Protein AF-A0A136K6R5-F1 (afdb_monomer_lite)

Secondary structure (DSSP, 8-state):
----HHHHHHHHH-GGGTTPPP--HHHHHTTTTSGGG-STT-----HHHHHHHHHHHHHHHHHHHHHHHHHHHHHHHHHHHHHHTT--HHHHHHHHHHHHHHHHHHHHHHHHHHHHHHHHH---SS-TT---------HHHHHHHHHHHHHHHHHHHHHHHHHHHHHHHHTT-

Foldseek 3Di:
DDDPVVLVVVLCPDPVCVPPDDCAAVNLVVVAPDPVSPAQRHQGDDLVVLVVVLCVVLVVLLVLLVVLVVVLVVLVVVLVVCVVVVHDPVVSVVSVVVSVVSNVSSVVSVVVSVVSVVVSPPDDPDRPSHDDPDDPDDPVNVVVVVVVVVVVVVVVVVVVVVVVVVVVVVVVD

Structure (mmCIF, N/CA/C/O backbone):
data_AF-A0A136K6R5-F1
#
_entry.id   AF-A0A136K6R5-F1
#
loop_
_atom_site.group_PDB
_atom_site.id
_atom_site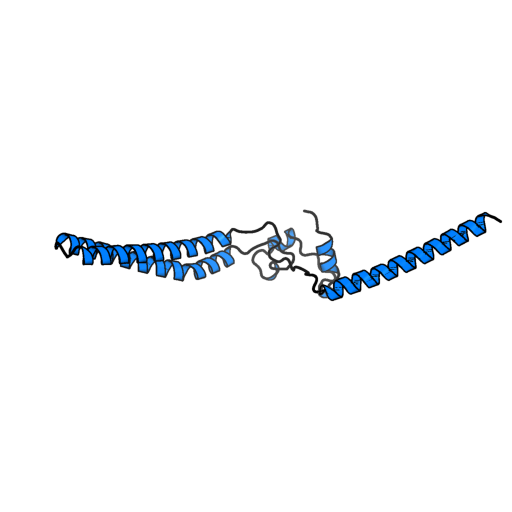.type_symbol
_atom_site.label_atom_id
_atom_site.label_alt_id
_atom_site.label_comp_id
_atom_site.label_asym_id
_atom_site.label_entity_id
_atom_site.label_seq_id
_atom_site.pdbx_PDB_ins_code
_atom_site.Cartn_x
_atom_site.Cartn_y
_atom_site.Cartn_z
_atom_site.occupancy
_atom_site.B_iso_or_equiv
_atom_site.auth_seq_id
_atom_site.auth_comp_id
_atom_site.auth_asym_id
_atom_site.auth_atom_id
_atom_site.pdbx_PDB_model_num
ATOM 1 N N . MET A 1 1 ? -2.882 3.770 -31.086 1.00 45.72 1 MET A N 1
ATOM 2 C CA . MET A 1 1 ? -2.013 3.527 -29.910 1.00 45.72 1 MET A CA 1
ATOM 3 C C . MET A 1 1 ? -0.579 3.352 -30.413 1.00 45.72 1 MET A C 1
ATOM 5 O O . MET A 1 1 ? -0.336 2.416 -31.167 1.00 45.72 1 MET A O 1
ATOM 9 N N . ARG A 1 2 ? 0.329 4.307 -30.152 1.00 44.62 2 ARG A N 1
ATOM 10 C CA . ARG A 1 2 ? 1.705 4.282 -30.698 1.00 44.62 2 ARG A CA 1
ATOM 11 C C . ARG 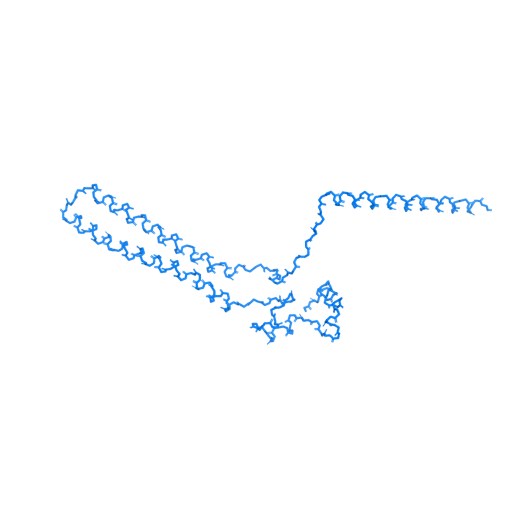A 1 2 ? 2.509 3.155 -30.041 1.00 44.62 2 ARG A C 1
ATOM 13 O O . ARG A 1 2 ? 2.513 3.039 -28.822 1.00 44.62 2 ARG A O 1
ATOM 20 N N . ARG A 1 3 ? 3.188 2.334 -30.850 1.00 54.72 3 ARG A N 1
ATOM 21 C CA . ARG A 1 3 ? 4.241 1.427 -30.370 1.00 54.72 3 ARG A CA 1
ATOM 22 C C . ARG A 1 3 ? 5.383 2.288 -29.832 1.00 54.72 3 ARG A C 1
ATOM 24 O O . ARG A 1 3 ? 5.801 3.206 -30.530 1.00 54.72 3 ARG A O 1
ATOM 31 N N . ILE A 1 4 ? 5.859 2.012 -28.620 1.00 64.25 4 ILE A N 1
ATOM 32 C CA . ILE A 1 4 ? 7.080 2.639 -28.101 1.00 64.25 4 ILE A CA 1
ATOM 33 C C . ILE A 1 4 ? 8.251 1.932 -28.800 1.00 64.25 4 ILE A C 1
ATOM 35 O O . ILE A 1 4 ? 8.412 0.731 -28.578 1.00 64.25 4 ILE A O 1
ATOM 39 N N . PRO A 1 5 ? 9.033 2.611 -29.660 1.00 69.12 5 PRO A N 1
ATOM 40 C CA . PRO A 1 5 ? 10.037 1.958 -30.506 1.00 69.12 5 PRO A C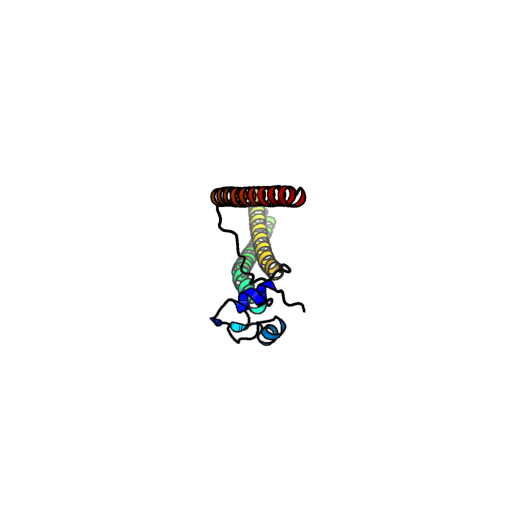A 1
ATOM 41 C C . PRO A 1 5 ? 11.080 1.169 -29.707 1.00 69.12 5 PRO A C 1
ATOM 43 O O . PRO A 1 5 ? 11.436 0.066 -30.103 1.00 69.12 5 PRO A O 1
ATOM 46 N N . ALA A 1 6 ? 11.483 1.689 -28.543 1.00 72.56 6 ALA A N 1
ATOM 47 C CA . ALA A 1 6 ? 12.456 1.048 -27.660 1.00 72.56 6 ALA A CA 1
ATOM 48 C C . ALA A 1 6 ? 11.993 -0.331 -27.152 1.00 72.56 6 ALA A C 1
ATOM 50 O O . ALA A 1 6 ? 12.734 -1.297 -27.240 1.00 72.56 6 ALA A O 1
ATOM 51 N N . LEU A 1 7 ? 10.734 -0.466 -26.712 1.00 77.94 7 LEU A N 1
ATOM 52 C CA . LEU A 1 7 ? 10.219 -1.749 -26.207 1.00 77.94 7 LEU A CA 1
ATOM 53 C C . LEU A 1 7 ? 10.117 -2.816 -27.301 1.00 77.94 7 LEU A C 1
ATOM 55 O O . LEU A 1 7 ? 10.258 -4.004 -27.025 1.00 77.94 7 LEU A O 1
ATOM 59 N N . VAL A 1 8 ? 9.822 -2.393 -28.532 1.00 81.75 8 VAL A N 1
ATOM 60 C CA . VAL A 1 8 ? 9.758 -3.303 -29.680 1.00 81.75 8 VAL A CA 1
ATOM 61 C C . VAL A 1 8 ? 11.162 -3.749 -30.081 1.00 81.75 8 VAL A C 1
ATOM 63 O O . VAL A 1 8 ? 11.333 -4.924 -30.387 1.00 81.75 8 VAL A O 1
ATOM 66 N N . ALA A 1 9 ? 12.146 -2.847 -30.031 1.00 81.81 9 ALA A N 1
ATOM 67 C CA . ALA A 1 9 ? 13.545 -3.184 -30.272 1.00 81.81 9 ALA A CA 1
ATOM 68 C C . ALA A 1 9 ? 14.052 -4.212 -29.245 1.00 81.81 9 ALA A C 1
ATOM 70 O O . ALA A 1 9 ? 14.517 -5.271 -29.652 1.00 81.81 9 ALA A O 1
ATOM 71 N N . ASP A 1 10 ? 13.835 -3.969 -27.946 1.00 81.94 10 ASP A N 1
ATOM 72 C CA . ASP A 1 10 ? 14.208 -4.903 -26.870 1.00 81.94 10 ASP A CA 1
ATOM 73 C C . ASP A 1 10 ? 13.563 -6.292 -27.047 1.00 81.94 10 ASP A C 1
ATOM 75 O O . ASP A 1 10 ? 14.180 -7.324 -26.791 1.00 81.94 10 ASP A O 1
ATOM 79 N N . TRP A 1 11 ? 12.300 -6.339 -27.487 1.00 83.69 11 TRP A N 1
ATOM 80 C CA . TRP A 1 11 ? 11.603 -7.601 -27.762 1.00 83.69 11 TRP A CA 1
ATOM 81 C C . TRP A 1 11 ? 12.218 -8.366 -28.937 1.00 83.69 11 TRP A C 1
ATOM 83 O O . TRP A 1 11 ? 12.281 -9.590 -28.906 1.00 83.69 11 TRP A O 1
ATOM 93 N N . GLN A 1 12 ? 12.640 -7.652 -29.982 1.00 84.38 12 GLN A N 1
ATOM 94 C CA . GLN A 1 12 ? 13.205 -8.242 -31.197 1.00 84.38 12 GLN A CA 1
ATOM 95 C C . GLN A 1 12 ? 14.648 -8.717 -31.019 1.00 84.38 12 GLN A C 1
ATOM 97 O O . GLN A 1 12 ? 15.067 -9.611 -31.747 1.00 84.38 12 GLN A O 1
ATOM 102 N N . THR A 1 13 ? 15.397 -8.142 -30.076 1.00 84.12 13 THR A N 1
ATOM 103 C CA . THR A 1 13 ? 16.770 -8.569 -29.765 1.00 84.12 13 THR A CA 1
ATOM 104 C C . THR A 1 13 ? 16.847 -9.905 -29.028 1.00 84.12 13 THR A C 1
ATOM 106 O O . THR A 1 13 ? 17.905 -10.522 -29.004 1.00 84.12 13 THR A O 1
ATOM 109 N N . ASP A 1 14 ? 15.749 -10.358 -28.426 1.00 82.50 14 ASP A N 1
ATOM 110 C CA . ASP A 1 14 ? 15.686 -11.642 -27.733 1.00 82.50 14 ASP A CA 1
ATOM 111 C C . ASP A 1 14 ? 15.365 -12.774 -28.727 1.00 82.50 14 ASP A C 1
ATOM 113 O O . ASP A 1 14 ? 14.269 -12.835 -29.296 1.00 82.50 14 ASP A O 1
ATOM 117 N N . GLU A 1 15 ? 16.318 -13.690 -28.928 1.00 80.44 15 GLU A N 1
ATOM 118 C CA . GLU A 1 15 ? 16.177 -14.830 -29.843 1.00 80.44 15 GLU A CA 1
ATOM 119 C C . GLU A 1 15 ? 14.995 -15.742 -29.481 1.00 80.44 15 GLU A C 1
ATOM 121 O O . GLU A 1 15 ? 14.366 -16.321 -30.371 1.00 80.44 15 GLU A O 1
ATOM 126 N N . ALA A 1 16 ? 14.602 -15.812 -28.203 1.00 82.56 16 ALA A N 1
ATOM 127 C CA . ALA A 1 16 ? 13.436 -16.585 -27.775 1.00 82.56 16 ALA A CA 1
ATOM 128 C C . ALA A 1 16 ? 12.109 -16.019 -28.324 1.00 82.56 16 ALA A C 1
ATOM 130 O O . ALA A 1 16 ? 11.078 -16.713 -28.334 1.00 82.56 16 ALA A O 1
ATOM 131 N N . ASN A 1 17 ? 12.123 -14.770 -28.798 1.00 84.38 17 ASN A N 1
ATOM 132 C CA . ASN A 1 17 ? 10.979 -14.060 -29.360 1.00 84.38 17 ASN A CA 1
ATOM 133 C C . ASN A 1 17 ? 11.001 -13.989 -30.893 1.00 84.38 17 ASN A C 1
ATOM 135 O O . ASN A 1 17 ? 10.083 -13.412 -31.489 1.00 84.38 17 ASN A O 1
ATOM 139 N N . ALA A 1 18 ? 11.991 -14.611 -31.543 1.00 81.25 18 ALA A N 1
ATOM 140 C CA . ALA A 1 18 ? 12.086 -14.667 -32.995 1.00 81.25 18 ALA A CA 1
ATOM 141 C C . ALA A 1 18 ? 10.789 -15.219 -33.619 1.00 81.25 18 ALA A C 1
ATOM 143 O O . ALA A 1 18 ? 10.254 -16.252 -33.215 1.00 81.25 18 ALA A O 1
ATOM 144 N N . GLY A 1 19 ? 10.235 -14.482 -34.587 1.00 80.31 19 GLY A N 1
ATOM 145 C CA . GLY A 1 19 ? 8.987 -14.836 -35.275 1.00 80.31 19 GLY A CA 1
ATOM 146 C C . GLY A 1 19 ? 7.697 -14.628 -34.467 1.00 80.31 19 GLY A C 1
ATOM 147 O O . GLY A 1 19 ? 6.609 -14.740 -35.034 1.00 80.31 19 GLY A O 1
ATOM 148 N N . LYS A 1 20 ? 7.770 -14.275 -33.175 1.00 87.00 20 LYS A N 1
ATOM 149 C CA . LYS A 1 20 ? 6.580 -14.025 -32.349 1.00 87.00 20 LYS A CA 1
ATOM 150 C C . LYS A 1 20 ? 6.107 -12.573 -32.478 1.00 87.00 20 LYS A C 1
ATOM 152 O O . LYS A 1 20 ? 6.913 -11.638 -32.437 1.00 87.00 20 LYS A O 1
ATOM 157 N N . PRO A 1 21 ? 4.788 -12.335 -32.587 1.00 86.50 21 PRO A N 1
ATOM 158 C CA . PRO A 1 21 ? 4.257 -10.983 -32.645 1.00 86.50 21 PRO A CA 1
ATOM 159 C C . PRO A 1 21 ? 4.455 -10.265 -31.306 1.00 86.50 21 PRO A C 1
ATOM 161 O O . PRO A 1 21 ? 4.162 -10.820 -30.252 1.00 86.50 21 PRO A O 1
ATOM 164 N N . PHE A 1 22 ? 4.866 -8.993 -31.360 1.00 86.12 22 PHE A N 1
ATOM 165 C CA . PHE A 1 22 ? 5.044 -8.169 -30.161 1.00 86.12 22 PHE A CA 1
ATOM 166 C C . PHE A 1 22 ? 3.780 -8.175 -29.269 1.00 86.12 22 PHE A C 1
ATOM 168 O O . PHE A 1 22 ? 2.676 -7.932 -29.793 1.00 86.12 22 PHE A O 1
ATOM 175 N N . PRO A 1 23 ? 3.910 -8.403 -27.949 1.00 86.38 23 PRO A N 1
ATOM 176 C CA . PRO A 1 23 ? 2.795 -8.457 -27.006 1.00 86.38 23 PRO A CA 1
ATOM 177 C C . PRO A 1 23 ? 2.266 -7.048 -26.702 1.00 86.38 23 PRO A C 1
ATOM 179 O O . PRO A 1 23 ? 2.511 -6.459 -25.654 1.00 86.38 23 PRO A O 1
ATOM 182 N N . SER A 1 24 ? 1.541 -6.470 -27.660 1.00 84.75 24 SER A N 1
ATOM 183 C CA . SER A 1 24 ? 0.923 -5.154 -27.507 1.00 84.75 24 SER A CA 1
ATOM 184 C C . SER A 1 24 ? -0.231 -5.183 -26.504 1.00 84.75 24 SER A C 1
ATOM 186 O O . SER A 1 24 ? -0.884 -6.211 -26.322 1.00 84.75 24 SER A O 1
ATOM 188 N N . TYR A 1 25 ? -0.553 -4.015 -25.938 1.00 79.00 25 TYR A N 1
ATOM 189 C CA . TYR A 1 25 ? -1.686 -3.846 -25.024 1.00 79.00 25 TYR A CA 1
ATOM 190 C C . TYR A 1 25 ? -2.976 -4.508 -25.534 1.00 79.00 25 TYR A C 1
ATOM 192 O O . TYR A 1 25 ? -3.583 -5.293 -24.817 1.00 79.00 25 TYR A O 1
ATOM 200 N N . ALA A 1 26 ? -3.361 -4.268 -26.794 1.00 83.94 26 ALA A N 1
ATOM 201 C CA . ALA A 1 26 ? -4.588 -4.828 -27.366 1.00 83.94 26 ALA A CA 1
ATOM 202 C C . ALA A 1 26 ? -4.598 -6.369 -27.406 1.00 83.94 26 ALA A C 1
ATOM 204 O O . ALA A 1 26 ? -5.647 -6.976 -27.213 1.00 83.94 26 ALA A O 1
ATOM 205 N N . ARG A 1 27 ? -3.440 -7.009 -27.627 1.00 85.62 27 ARG A N 1
ATOM 206 C CA . ARG A 1 27 ? -3.320 -8.478 -27.616 1.00 85.62 27 ARG A CA 1
ATOM 207 C C . ARG A 1 27 ? -3.367 -9.032 -26.197 1.00 85.62 27 ARG A C 1
ATOM 209 O O . ARG A 1 27 ? -4.030 -10.036 -25.957 1.00 85.62 27 ARG A O 1
ATOM 216 N N . LEU A 1 28 ? -2.689 -8.363 -25.265 1.00 85.50 28 LEU A N 1
ATOM 217 C CA . LEU A 1 28 ? -2.656 -8.764 -23.859 1.00 85.50 28 LEU A CA 1
ATOM 218 C C . LEU A 1 28 ? -4.007 -8.549 -23.162 1.00 85.50 28 LEU A C 1
ATOM 220 O O . LEU A 1 28 ? -4.371 -9.331 -22.291 1.00 85.50 28 LEU A O 1
ATOM 224 N N . LEU A 1 29 ? -4.793 -7.553 -23.587 1.00 82.81 29 LEU A N 1
ATOM 225 C CA . LEU A 1 29 ? -6.094 -7.222 -22.996 1.00 82.81 29 LEU A CA 1
ATOM 226 C C . LEU A 1 29 ? -7.090 -8.392 -23.036 1.00 82.81 29 LEU A C 1
ATOM 228 O O . LEU A 1 29 ? -7.838 -8.606 -22.078 1.00 82.81 29 LEU A O 1
ATOM 232 N N . ALA A 1 30 ? -7.085 -9.166 -24.125 1.00 84.56 30 ALA A N 1
ATOM 233 C CA . ALA A 1 30 ? -7.934 -10.349 -24.271 1.00 84.56 30 ALA A CA 1
ATOM 234 C C . ALA A 1 30 ? -7.589 -11.448 -23.254 1.00 84.56 30 ALA A C 1
ATOM 236 O O . ALA A 1 30 ? -8.454 -12.231 -22.876 1.00 84.56 30 ALA A O 1
ATOM 237 N N . ARG A 1 31 ? -6.337 -11.474 -22.786 1.00 83.00 31 ARG A N 1
ATOM 238 C CA . ARG A 1 31 ? -5.811 -12.434 -21.810 1.00 83.00 31 ARG A CA 1
ATOM 239 C C . ARG A 1 31 ? -5.607 -11.815 -20.424 1.00 83.00 31 ARG A C 1
ATOM 241 O O . ARG A 1 31 ? -4.869 -12.380 -19.623 1.00 83.00 31 ARG A O 1
ATOM 248 N N . ARG A 1 32 ? -6.211 -10.657 -20.124 1.00 80.12 32 ARG A N 1
ATOM 249 C CA . ARG A 1 32 ? -6.041 -9.970 -18.828 1.00 80.12 32 ARG A CA 1
ATOM 250 C C . ARG A 1 32 ? -6.276 -10.923 -17.648 1.00 80.12 32 ARG A C 1
ATOM 252 O O . ARG A 1 32 ? -7.111 -11.819 -17.743 1.00 80.12 32 ARG A O 1
ATOM 259 N N . SER A 1 33 ? -5.556 -10.704 -16.550 1.00 71.31 33 SER A N 1
ATOM 260 C CA . SER A 1 33 ? -5.619 -11.547 -15.342 1.00 71.31 33 SER A CA 1
ATOM 261 C C . SER A 1 33 ? -5.158 -13.001 -15.537 1.00 71.31 33 SER A C 1
ATOM 263 O O . SER A 1 33 ? -5.377 -13.836 -14.667 1.00 71.31 33 SER A O 1
ATOM 265 N N . THR A 1 34 ? -4.483 -13.322 -16.646 1.00 79.12 34 THR A N 1
ATOM 266 C CA . THR A 1 34 ? -3.752 -14.590 -16.808 1.00 79.12 34 THR A CA 1
ATOM 267 C C . THR A 1 34 ? -2.257 -14.370 -16.589 1.00 79.12 34 THR A C 1
ATOM 269 O O . THR A 1 34 ? -1.748 -13.264 -16.791 1.00 79.12 34 THR A O 1
ATOM 272 N N . ALA A 1 35 ? -1.532 -15.429 -16.219 1.00 74.19 35 ALA A N 1
ATOM 273 C CA . ALA A 1 35 ? -0.078 -15.373 -16.059 1.00 74.19 35 ALA A CA 1
ATOM 274 C C . ALA A 1 35 ? 0.630 -14.909 -17.349 1.00 74.19 35 ALA A C 1
ATOM 276 O O . ALA A 1 35 ? 1.567 -14.122 -17.288 1.00 74.19 35 ALA A O 1
ATOM 277 N N . GLU A 1 36 ? 0.122 -15.308 -18.519 1.00 73.88 36 GLU A N 1
ATOM 278 C CA . GLU A 1 36 ? 0.667 -14.922 -19.829 1.00 73.88 36 GLU A CA 1
ATOM 279 C C . GLU A 1 36 ? 0.548 -13.419 -20.114 1.00 73.88 36 GLU A C 1
ATOM 281 O O . GLU A 1 36 ? 1.389 -12.838 -20.801 1.00 73.88 36 GLU A O 1
ATOM 286 N N . ALA A 1 37 ? -0.504 -12.777 -19.597 1.00 75.50 37 ALA A N 1
ATOM 287 C CA . ALA A 1 37 ? -0.712 -11.345 -19.761 1.00 75.50 37 ALA A CA 1
ATOM 288 C C . ALA A 1 37 ? -0.000 -10.494 -18.709 1.00 75.50 37 ALA A C 1
ATOM 290 O O . ALA A 1 37 ? 0.087 -9.283 -18.894 1.00 75.50 37 ALA A O 1
ATOM 291 N N . ASN A 1 38 ? 0.540 -11.091 -17.646 1.00 75.62 38 ASN A N 1
ATOM 292 C CA . ASN A 1 38 ? 1.349 -10.410 -16.636 1.00 75.62 38 ASN A CA 1
ATOM 293 C C . ASN A 1 38 ? 2.828 -10.437 -17.045 1.00 75.62 38 ASN A C 1
ATOM 295 O O . ASN A 1 38 ? 3.661 -11.088 -16.423 1.00 75.62 38 ASN A O 1
ATOM 299 N N . SER A 1 39 ? 3.141 -9.743 -18.141 1.00 80.00 39 SER A N 1
ATOM 300 C CA . SER A 1 39 ? 4.505 -9.606 -18.664 1.00 80.00 39 SER A CA 1
ATOM 301 C C . SER A 1 39 ? 5.040 -8.183 -18.491 1.00 80.00 39 SER A C 1
ATOM 303 O O . SER A 1 39 ? 4.273 -7.242 -18.288 1.00 80.00 39 SER A O 1
ATOM 305 N N . ARG A 1 40 ? 6.356 -8.005 -18.687 1.00 80.62 40 ARG A N 1
ATOM 306 C CA . ARG A 1 40 ? 7.045 -6.696 -18.735 1.00 80.62 40 ARG A CA 1
ATOM 307 C C . ARG A 1 40 ? 6.348 -5.662 -19.633 1.00 80.62 40 ARG A C 1
ATOM 309 O O . ARG A 1 40 ? 6.459 -4.460 -19.402 1.00 80.62 40 ARG A O 1
ATOM 316 N N . TYR A 1 41 ? 5.649 -6.112 -20.673 1.00 81.19 41 TYR A N 1
ATOM 317 C CA . TYR A 1 41 ? 4.997 -5.253 -21.669 1.00 81.19 41 TYR A CA 1
ATOM 318 C C . TYR A 1 41 ? 3.524 -4.969 -21.355 1.00 81.19 41 TYR A C 1
ATOM 320 O O . TYR A 1 41 ? 2.868 -4.202 -22.065 1.00 81.19 41 TYR A O 1
ATOM 328 N N . SER A 1 42 ? 2.997 -5.586 -20.300 1.00 83.31 42 SER A N 1
ATOM 329 C CA . SER A 1 42 ? 1.619 -5.422 -19.879 1.00 83.31 42 SER A CA 1
ATOM 330 C C . SER A 1 42 ? 1.410 -4.134 -19.110 1.00 83.31 42 SER A C 1
ATOM 332 O O . SER A 1 42 ? 2.247 -3.720 -18.325 1.00 83.31 42 SER A O 1
ATOM 334 N N . TRP A 1 43 ? 0.250 -3.525 -19.315 1.00 78.94 43 TRP A N 1
ATOM 335 C CA . TRP A 1 43 ? -0.220 -2.371 -18.548 1.00 78.94 43 TRP A CA 1
ATOM 336 C C . TRP A 1 43 ? -1.415 -2.730 -17.659 1.00 78.94 43 TRP A C 1
ATOM 338 O O . TRP A 1 43 ? -2.032 -1.852 -17.061 1.00 78.94 43 TRP A O 1
ATOM 348 N N . THR A 1 44 ? -1.791 -4.010 -17.599 1.00 79.06 44 THR A N 1
ATOM 349 C CA . THR A 1 44 ? -2.929 -4.454 -16.795 1.00 79.06 44 THR A CA 1
ATOM 350 C C . THR A 1 44 ? -2.485 -4.806 -15.383 1.00 79.06 44 THR A C 1
ATOM 352 O O . THR A 1 44 ? -1.468 -5.473 -15.189 1.00 79.06 44 THR A O 1
ATOM 355 N N . VAL A 1 45 ? -3.291 -4.398 -14.405 1.00 80.44 45 VAL A N 1
ATOM 356 C CA . VAL A 1 45 ? -3.144 -4.776 -12.997 1.00 80.44 45 VAL A CA 1
ATOM 357 C C . VAL A 1 45 ? -4.334 -5.635 -12.599 1.00 80.44 45 VAL A C 1
ATOM 359 O O . VAL A 1 45 ? -5.479 -5.306 -12.916 1.00 80.44 45 VAL A O 1
ATOM 362 N N . ASP A 1 46 ? -4.067 -6.726 -11.885 1.00 83.19 46 ASP A N 1
ATOM 363 C CA . ASP A 1 46 ? -5.110 -7.567 -11.311 1.00 83.19 46 ASP A CA 1
ATOM 364 C C . ASP A 1 46 ? -5.639 -6.958 -10.001 1.00 83.19 46 ASP A C 1
ATOM 366 O O . ASP A 1 46 ? -5.146 -7.227 -8.903 1.00 83.19 46 ASP A O 1
ATOM 370 N N . PHE A 1 47 ? -6.660 -6.105 -10.116 1.00 82.88 47 PHE A N 1
ATOM 371 C CA . PHE A 1 47 ? -7.322 -5.500 -8.956 1.00 82.88 47 PHE A CA 1
ATOM 372 C C . PHE A 1 47 ? -8.095 -6.513 -8.106 1.00 82.88 47 PHE A C 1
ATOM 374 O O . PHE A 1 47 ? -8.334 -6.256 -6.928 1.00 82.88 47 PHE A O 1
ATOM 381 N N . SER A 1 48 ? -8.514 -7.650 -8.666 1.00 85.75 48 SER A N 1
ATOM 382 C CA . SER A 1 48 ? -9.138 -8.725 -7.886 1.00 85.75 48 SER A CA 1
ATOM 383 C C . SER A 1 48 ? -8.135 -9.325 -6.911 1.00 85.75 48 SER A C 1
ATOM 385 O O . SER A 1 48 ? -8.403 -9.333 -5.711 1.00 85.75 48 SER A O 1
ATOM 387 N N . ALA A 1 49 ? -6.971 -9.739 -7.410 1.00 86.06 49 ALA A N 1
ATOM 388 C CA . ALA A 1 49 ? -5.900 -10.290 -6.591 1.00 86.06 49 ALA A CA 1
ATOM 389 C C . ALA A 1 49 ? -5.378 -9.254 -5.585 1.00 86.06 49 ALA A C 1
ATOM 391 O O . ALA A 1 49 ? -5.229 -9.556 -4.402 1.00 86.06 49 ALA A O 1
ATOM 392 N N . ARG A 1 50 ? -5.186 -8.000 -6.019 1.00 88.12 50 ARG A N 1
ATOM 393 C CA . ARG A 1 50 ? -4.718 -6.922 -5.135 1.00 88.12 50 ARG A CA 1
ATOM 394 C C . ARG A 1 50 ? -5.717 -6.608 -4.015 1.00 88.12 50 ARG A C 1
ATOM 396 O O . ARG A 1 50 ? -5.298 -6.415 -2.881 1.00 88.12 50 ARG A O 1
ATOM 403 N N . ARG A 1 51 ? -7.028 -6.626 -4.300 1.00 91.25 51 ARG A N 1
ATOM 404 C CA . ARG A 1 51 ? -8.081 -6.488 -3.274 1.00 91.25 51 ARG A CA 1
ATOM 405 C C . ARG A 1 51 ? -8.138 -7.667 -2.319 1.00 91.25 51 ARG A C 1
ATOM 407 O O . ARG A 1 51 ? -8.369 -7.451 -1.137 1.00 91.25 51 ARG A O 1
ATOM 414 N N . ALA A 1 52 ? -7.988 -8.892 -2.821 1.00 92.75 52 ALA A N 1
ATOM 415 C CA . ALA A 1 52 ? -7.980 -10.082 -1.976 1.00 92.75 52 ALA A CA 1
ATOM 416 C C . ALA A 1 52 ? -6.836 -10.000 -0.957 1.00 92.75 52 ALA A C 1
ATOM 418 O O . ALA A 1 52 ? -7.090 -10.041 0.242 1.00 92.75 52 ALA A O 1
ATOM 419 N N . LYS A 1 53 ? -5.619 -9.716 -1.434 1.00 91.12 53 LYS A N 1
ATOM 420 C CA . LYS A 1 53 ? -4.446 -9.521 -0.578 1.00 91.12 53 LYS A CA 1
ATOM 421 C C . LYS A 1 53 ? -4.630 -8.372 0.420 1.00 91.12 53 LYS A C 1
ATOM 423 O O . LYS A 1 53 ? -4.371 -8.540 1.603 1.00 91.12 53 LYS A O 1
ATOM 428 N N . ALA A 1 54 ? -5.132 -7.223 -0.037 1.00 93.50 54 ALA A N 1
ATOM 429 C CA . ALA A 1 54 ? -5.391 -6.082 0.840 1.00 93.50 54 ALA A CA 1
ATOM 430 C C . ALA A 1 54 ? -6.397 -6.425 1.952 1.00 93.50 54 ALA A C 1
ATOM 432 O O . ALA A 1 54 ? -6.214 -6.019 3.092 1.00 93.50 54 ALA A O 1
ATOM 433 N N . ARG A 1 55 ? -7.446 -7.205 1.652 1.00 93.94 55 ARG A N 1
ATOM 434 C CA . ARG A 1 55 ? -8.403 -7.670 2.670 1.00 93.94 55 ARG A CA 1
ATOM 435 C C . ARG A 1 55 ? -7.760 -8.607 3.681 1.00 93.94 55 ARG A C 1
ATOM 437 O O . ARG A 1 55 ? -8.018 -8.444 4.865 1.00 93.94 55 ARG A O 1
ATOM 444 N N . GLU A 1 56 ? -6.927 -9.540 3.233 1.00 95.88 56 GLU A N 1
ATOM 445 C CA . GLU A 1 56 ? -6.175 -10.432 4.124 1.00 95.88 56 GLU A CA 1
ATOM 446 C C . GLU A 1 56 ? -5.251 -9.644 5.065 1.00 95.88 56 GLU A C 1
ATOM 448 O O . GLU A 1 56 ? -5.203 -9.931 6.258 1.00 95.88 56 GLU A O 1
ATOM 453 N N . GLU A 1 57 ? -4.575 -8.611 4.555 1.00 93.25 57 GLU A N 1
ATOM 454 C CA . GLU A 1 57 ? -3.698 -7.730 5.340 1.00 93.25 57 GLU A CA 1
ATOM 455 C C . GLU A 1 57 ? -4.481 -6.815 6.303 1.00 93.25 57 GLU A C 1
ATOM 457 O O . GLU A 1 57 ? -4.037 -6.568 7.424 1.00 93.25 5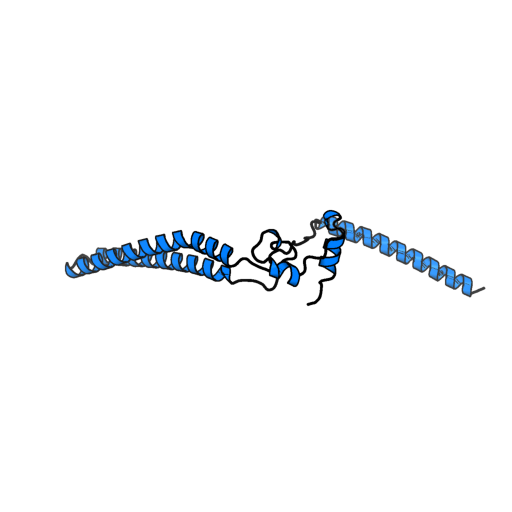7 GLU A O 1
ATOM 462 N N . MET A 1 58 ? -5.663 -6.333 5.900 1.00 96.31 58 MET A N 1
ATOM 463 C CA . MET A 1 58 ? -6.527 -5.489 6.737 1.00 96.31 58 MET A CA 1
ATOM 464 C C . MET A 1 58 ? -7.254 -6.268 7.833 1.00 96.31 58 MET A C 1
ATOM 466 O O . MET A 1 58 ? -7.490 -5.715 8.907 1.00 96.31 58 MET A O 1
ATOM 470 N N . GLN A 1 59 ? -7.629 -7.525 7.579 1.00 96.00 59 GLN A N 1
ATOM 471 C CA . GLN A 1 59 ? -8.444 -8.329 8.491 1.00 96.00 59 GLN A CA 1
ATOM 472 C C . GLN A 1 59 ? -7.920 -8.343 9.940 1.00 96.00 59 GLN A C 1
ATOM 474 O O . GLN A 1 59 ? -8.699 -8.013 10.834 1.00 96.00 59 GLN A O 1
ATOM 479 N N . PRO A 1 60 ? -6.628 -8.619 10.220 1.00 97.44 60 PRO A N 1
ATOM 480 C CA . PRO A 1 60 ? -6.133 -8.610 11.595 1.00 97.44 60 PRO A CA 1
ATOM 481 C C . PRO A 1 60 ? -6.213 -7.228 12.259 1.00 97.44 60 PRO A C 1
ATOM 483 O O . PRO A 1 60 ? -6.464 -7.152 13.461 1.00 97.44 60 PRO A O 1
ATOM 486 N N . LEU A 1 61 ? -6.029 -6.139 11.504 1.00 96.19 61 LEU A N 1
ATOM 487 C CA . LEU A 1 61 ? -6.122 -4.772 12.031 1.00 96.19 61 LEU A CA 1
ATOM 488 C C . LEU A 1 61 ? -7.563 -4.432 12.416 1.00 96.19 61 LEU A C 1
ATOM 490 O O . LEU A 1 61 ? -7.807 -3.882 13.490 1.00 96.19 61 LEU A O 1
ATOM 494 N N . LEU A 1 62 ? -8.520 -4.808 11.564 1.00 96.31 62 LEU A N 1
ATOM 495 C CA . LEU A 1 62 ? -9.946 -4.611 11.813 1.00 96.31 62 LEU A CA 1
ATOM 496 C C . LEU A 1 62 ? -10.435 -5.462 12.989 1.00 96.31 62 LEU A C 1
ATOM 498 O O . LEU A 1 62 ? -11.165 -4.958 13.840 1.00 96.31 62 LEU A O 1
ATOM 502 N N . ASP A 1 63 ? -9.985 -6.714 13.089 1.00 97.56 63 ASP A N 1
ATOM 503 C CA . ASP A 1 63 ? -10.328 -7.598 14.205 1.00 97.56 63 ASP A CA 1
ATOM 504 C C . ASP A 1 63 ? -9.785 -7.060 15.538 1.00 97.56 63 ASP A C 1
ATOM 506 O O . ASP A 1 63 ? -10.472 -7.095 16.562 1.00 97.56 63 ASP A O 1
ATOM 510 N N . GLN A 1 64 ? -8.556 -6.536 15.548 1.00 96.12 64 GLN A N 1
ATOM 511 C CA . GLN A 1 64 ? -7.965 -5.901 16.729 1.00 96.12 64 GLN A CA 1
ATOM 512 C C . GLN A 1 64 ? -8.685 -4.599 17.099 1.00 96.12 64 GLN A C 1
ATOM 514 O O . GLN A 1 64 ? -8.985 -4.384 18.276 1.00 96.12 64 GLN A O 1
ATOM 519 N N . ALA A 1 65 ? -9.022 -3.762 16.115 1.00 96.38 65 ALA A N 1
ATOM 520 C CA . ALA A 1 65 ? -9.804 -2.552 16.343 1.00 96.38 65 ALA A CA 1
ATOM 521 C C . ALA A 1 65 ? -11.180 -2.887 16.938 1.00 96.38 65 ALA A C 1
ATOM 523 O O . ALA A 1 65 ? -11.574 -2.292 17.939 1.00 96.38 65 ALA A O 1
ATOM 524 N N . ALA A 1 66 ? -11.877 -3.892 16.398 1.00 96.94 66 ALA A N 1
ATOM 525 C CA . ALA A 1 66 ? -13.174 -4.340 16.901 1.00 96.94 66 ALA A CA 1
ATOM 526 C C . ALA A 1 66 ? -13.100 -4.829 18.358 1.00 96.94 66 ALA A C 1
ATOM 528 O O . ALA A 1 66 ? -13.953 -4.464 19.169 1.00 96.94 66 ALA A O 1
ATOM 529 N N . LYS A 1 67 ? -12.054 -5.587 18.718 1.00 97.62 67 LYS A N 1
ATOM 530 C CA . LYS A 1 67 ? -11.809 -6.012 20.108 1.00 97.62 67 LYS A CA 1
ATOM 531 C C . LYS A 1 67 ? -11.621 -4.817 21.042 1.00 97.62 67 LYS A C 1
ATOM 533 O O . LYS A 1 67 ? -12.290 -4.735 22.066 1.00 97.62 67 LYS A O 1
ATOM 538 N N . LEU A 1 68 ? -10.780 -3.854 20.662 1.00 96.56 68 LEU A N 1
ATOM 539 C CA . LEU A 1 68 ? -10.563 -2.643 21.460 1.00 96.56 68 LEU A CA 1
ATOM 540 C C . LEU A 1 68 ? -11.839 -1.804 21.598 1.00 96.56 68 LEU A C 1
ATOM 542 O O . LEU A 1 68 ? -12.100 -1.255 22.666 1.00 96.56 68 LEU A O 1
ATOM 546 N N . ARG A 1 69 ? -12.664 -1.721 20.546 1.00 95.19 69 ARG A N 1
ATOM 547 C CA . ARG A 1 69 ? -13.964 -1.036 20.600 1.00 95.19 69 ARG A CA 1
ATOM 548 C C . ARG A 1 69 ? -14.928 -1.717 21.567 1.00 95.19 69 ARG A C 1
ATOM 550 O O . ARG A 1 69 ? -15.600 -1.008 22.311 1.00 95.19 69 ARG A O 1
ATOM 557 N N . ALA A 1 70 ? -14.977 -3.049 21.583 1.00 96.75 70 ALA A N 1
ATOM 558 C CA . ALA A 1 70 ? -15.782 -3.799 22.545 1.00 96.75 70 ALA A CA 1
ATOM 559 C C . ALA A 1 70 ? -15.320 -3.525 23.987 1.00 96.75 70 ALA A C 1
ATOM 561 O O . ALA A 1 70 ? -16.123 -3.092 24.809 1.00 96.75 70 ALA A O 1
ATOM 562 N N . GLU A 1 71 ? -14.013 -3.619 24.257 1.00 95.44 71 GLU A N 1
ATOM 563 C CA . GLU A 1 71 ? -13.445 -3.299 25.576 1.00 95.44 71 GLU A CA 1
ATOM 564 C C . GLU A 1 71 ? -13.753 -1.857 26.011 1.00 95.44 71 GLU A C 1
ATOM 566 O O . GLU A 1 71 ? -14.038 -1.591 27.177 1.00 95.44 71 GLU A O 1
ATOM 571 N N . VAL A 1 72 ? -13.722 -0.900 25.080 1.00 95.88 72 VAL A N 1
ATOM 572 C CA . VAL A 1 72 ? -14.098 0.492 25.354 1.00 95.88 72 VAL A CA 1
ATOM 573 C C . VAL A 1 72 ? -15.570 0.615 25.750 1.00 95.88 72 VAL A C 1
ATOM 575 O O . VAL A 1 72 ? -15.890 1.425 26.623 1.00 95.88 72 VAL A O 1
ATOM 578 N N . VAL A 1 73 ? -16.472 -0.125 25.102 1.00 96.56 73 VAL A N 1
ATOM 579 C CA . VAL A 1 73 ? -17.901 -0.125 25.452 1.00 96.56 73 VAL A CA 1
ATOM 580 C C . VAL A 1 73 ? -18.090 -0.675 26.866 1.00 96.56 73 VAL A C 1
ATOM 582 O O . VAL A 1 73 ? -18.738 -0.007 27.675 1.00 96.56 73 VAL A O 1
ATOM 585 N N . ASP A 1 74 ? -17.437 -1.790 27.192 1.00 95.25 74 ASP A N 1
ATOM 586 C CA . ASP A 1 74 ? -17.486 -2.400 28.525 1.00 95.25 74 ASP A CA 1
ATOM 587 C C . ASP A 1 74 ? -16.944 -1.444 29.602 1.00 95.25 74 ASP A C 1
ATOM 589 O O . ASP A 1 74 ? -17.586 -1.202 30.628 1.00 95.25 74 ASP A O 1
ATOM 593 N N . LEU A 1 75 ? -15.795 -0.806 29.349 1.00 94.06 75 LEU A N 1
ATOM 594 C CA . LEU A 1 75 ? -15.212 0.188 30.257 1.00 94.06 75 LEU A CA 1
ATOM 595 C C . LEU A 1 75 ? -16.114 1.419 30.424 1.00 94.06 75 LEU A C 1
ATOM 597 O O . LEU A 1 75 ? -16.228 1.962 31.524 1.00 94.06 75 LEU A O 1
ATOM 601 N N . LYS A 1 76 ? -16.791 1.869 29.359 1.00 94.00 76 LYS A N 1
ATOM 602 C CA . LYS A 1 76 ? -17.765 2.974 29.432 1.00 94.00 76 LYS A CA 1
ATOM 603 C C . LYS A 1 76 ? -18.978 2.600 30.284 1.00 94.00 76 LYS A C 1
ATOM 605 O O . LYS A 1 76 ? -19.527 3.473 30.960 1.00 94.00 76 LYS A O 1
ATOM 610 N N . GLU A 1 77 ? -19.405 1.342 30.271 1.00 95.19 77 GLU A N 1
ATOM 611 C CA . GLU A 1 77 ? -20.476 0.854 31.140 1.00 95.19 77 GLU A CA 1
ATOM 612 C C . GLU A 1 77 ? -20.030 0.781 32.607 1.00 95.19 77 GLU A C 1
ATOM 614 O O . GLU A 1 77 ? -20.712 1.327 33.481 1.00 95.19 77 GLU A O 1
ATOM 619 N N . GLN A 1 78 ? -18.833 0.250 32.874 1.00 90.81 78 GLN A N 1
ATOM 620 C CA . GLN A 1 78 ? -18.227 0.243 34.213 1.00 90.81 78 GLN A CA 1
ATOM 621 C C . GLN A 1 78 ? -18.067 1.660 34.782 1.00 90.81 78 GLN A C 1
ATOM 623 O O . GLN A 1 78 ? -18.423 1.918 35.933 1.00 90.81 78 GLN A O 1
ATOM 628 N N . LEU A 1 79 ? -17.619 2.615 33.961 1.00 91.19 79 LEU A N 1
ATOM 629 C CA . LEU A 1 79 ? -17.521 4.027 34.333 1.00 91.19 79 LEU A CA 1
ATOM 630 C C . LEU A 1 79 ? -18.876 4.595 34.775 1.00 91.19 79 LEU A C 1
ATOM 632 O O . LEU A 1 79 ? -18.957 5.339 35.754 1.00 91.19 79 LEU A O 1
ATOM 636 N N . LYS A 1 80 ? -19.950 4.275 34.041 1.00 92.44 80 LYS A N 1
ATOM 637 C CA . LYS A 1 80 ? -21.308 4.719 34.384 1.00 92.44 80 LYS A CA 1
ATOM 638 C C . LYS A 1 80 ? -21.759 4.122 35.717 1.00 92.44 80 LYS A C 1
ATOM 640 O O . LYS A 1 80 ? -22.367 4.849 36.500 1.00 92.44 80 LYS A O 1
ATOM 645 N N . GLY A 1 81 ? -21.456 2.849 35.980 1.00 91.25 81 GLY A N 1
ATOM 646 C CA . GLY A 1 81 ? -21.710 2.194 37.269 1.00 91.25 81 GLY A CA 1
ATOM 647 C C . GLY A 1 81 ? -20.993 2.898 38.424 1.00 91.25 81 GLY A C 1
ATOM 648 O O . GLY A 1 81 ? -21.641 3.405 39.338 1.00 91.25 81 GLY A O 1
ATOM 649 N N . LEU A 1 82 ? -19.675 3.072 38.312 1.00 89.06 82 LEU A N 1
ATOM 650 C CA . LEU A 1 82 ? -18.844 3.730 39.329 1.00 89.06 82 LEU A CA 1
ATOM 651 C C . LEU A 1 82 ? -19.268 5.181 39.610 1.00 89.06 82 LEU A C 1
ATOM 653 O O . LEU A 1 82 ? -19.254 5.633 40.756 1.00 89.06 82 LEU A O 1
ATOM 657 N N . LYS A 1 83 ? -19.696 5.921 38.577 1.00 87.62 83 LYS A N 1
ATOM 658 C CA . LYS A 1 83 ? -20.235 7.282 38.742 1.00 87.62 83 LYS A CA 1
ATOM 659 C C . LYS A 1 83 ? -21.563 7.288 39.510 1.00 87.62 83 LYS A C 1
ATOM 661 O O . LYS A 1 83 ? -21.780 8.202 40.305 1.00 87.62 83 LYS A O 1
ATOM 666 N N . LYS A 1 84 ? -22.429 6.283 39.321 1.00 91.31 84 LYS A N 1
ATOM 667 C CA . LYS A 1 84 ? -23.676 6.128 40.099 1.00 91.31 84 LYS A CA 1
ATOM 668 C C . LYS A 1 84 ? -23.396 5.776 41.561 1.00 91.31 84 LYS A C 1
ATOM 670 O O . LYS A 1 84 ? -24.058 6.308 42.446 1.00 91.31 84 LYS A O 1
ATOM 675 N N . GLU A 1 85 ? -22.385 4.952 41.809 1.00 90.44 85 GLU A N 1
ATOM 676 C CA . GLU A 1 85 ? -21.945 4.539 43.150 1.00 90.44 85 GLU A CA 1
ATOM 677 C C . GLU A 1 85 ? -21.148 5.622 43.900 1.00 90.44 85 GLU A C 1
ATOM 679 O O . GLU A 1 85 ? -20.730 5.409 45.035 1.00 90.44 85 GLU A O 1
ATOM 684 N N . LYS A 1 86 ? -20.953 6.806 43.295 1.00 88.81 86 LYS A N 1
ATOM 685 C CA . LYS A 1 86 ? -20.138 7.909 43.838 1.00 88.81 86 LYS A CA 1
ATOM 686 C C . LYS A 1 86 ? -18.710 7.467 44.183 1.00 88.81 86 LYS A C 1
ATOM 688 O O . LYS A 1 86 ? -18.136 7.915 45.177 1.00 88.81 86 LYS A O 1
ATOM 693 N N . ALA A 1 87 ? -18.130 6.608 43.344 1.00 84.00 87 ALA A N 1
ATOM 694 C CA . ALA A 1 87 ? -16.748 6.175 43.477 1.00 84.00 87 ALA A CA 1
ATOM 695 C C . ALA A 1 87 ? -15.774 7.369 43.481 1.00 84.00 87 ALA A C 1
ATOM 697 O O . ALA A 1 87 ? -16.057 8.451 42.953 1.00 84.00 87 ALA A O 1
ATOM 698 N N . ALA A 1 88 ? -14.594 7.165 44.071 1.00 88.81 88 ALA A N 1
ATOM 699 C CA . ALA A 1 88 ? -13.578 8.203 44.180 1.00 88.81 88 ALA A CA 1
ATOM 700 C C . ALA A 1 88 ? -13.203 8.773 42.802 1.00 88.81 88 ALA A C 1
ATOM 702 O O . ALA A 1 88 ? -12.926 8.032 41.858 1.00 88.81 88 ALA A O 1
ATOM 703 N N . LYS A 1 89 ? -13.115 10.107 42.709 1.00 87.88 89 LYS A N 1
ATOM 704 C CA . LYS A 1 89 ? -12.835 10.831 41.458 1.00 87.88 89 LYS A CA 1
ATOM 705 C C . LYS A 1 89 ? -11.602 10.294 40.716 1.00 87.88 89 LYS A C 1
ATOM 707 O O . LYS A 1 89 ? -11.661 10.113 39.506 1.00 87.88 89 LYS A O 1
ATOM 712 N N . LYS A 1 90 ? -10.540 9.948 41.454 1.00 89.88 90 LYS A N 1
ATOM 713 C CA . LYS A 1 90 ? -9.298 9.373 40.907 1.00 89.88 90 LYS A CA 1
ATOM 714 C C . LYS A 1 90 ? -9.516 8.050 40.158 1.00 89.88 90 LYS A C 1
ATOM 716 O O . LYS A 1 90 ? -8.855 7.811 39.156 1.00 89.88 90 LYS A O 1
ATOM 721 N N . VAL A 1 91 ? -10.434 7.200 40.625 1.00 87.62 91 VAL A N 1
ATOM 722 C CA . VAL A 1 91 ? -10.745 5.908 39.985 1.00 87.62 91 VAL A CA 1
ATOM 723 C C . VAL A 1 91 ? -11.486 6.140 38.670 1.00 87.62 91 VAL A C 1
ATOM 725 O O . VAL A 1 91 ? -11.128 5.563 37.648 1.00 87.62 91 VAL A O 1
ATOM 728 N N . CYS A 1 92 ? -12.463 7.050 38.673 1.00 86.12 92 CYS A N 1
ATOM 729 C CA . CYS A 1 92 ? -13.170 7.458 37.460 1.00 86.12 92 CYS A CA 1
ATOM 730 C C . CYS A 1 92 ? -12.224 8.097 36.430 1.00 86.12 92 CYS A C 1
ATOM 732 O O . CYS A 1 92 ? -12.313 7.778 35.250 1.00 86.12 92 CYS A O 1
ATOM 734 N N . GLU A 1 93 ? -11.301 8.960 36.867 1.00 91.81 93 GLU A N 1
ATOM 735 C CA . GLU A 1 93 ? -10.297 9.596 36.000 1.00 91.81 93 GLU A CA 1
ATOM 736 C C . GLU A 1 93 ? -9.329 8.574 35.387 1.00 91.81 93 GLU A C 1
ATOM 738 O O . GLU A 1 93 ? -9.020 8.664 34.198 1.00 91.81 93 GLU A O 1
ATOM 743 N N . ALA A 1 94 ? -8.887 7.577 36.161 1.00 92.50 94 ALA A N 1
ATOM 744 C CA . ALA A 1 94 ? -8.038 6.501 35.655 1.00 92.50 94 ALA A CA 1
ATOM 745 C C . ALA A 1 94 ? -8.755 5.657 34.588 1.00 92.50 94 ALA A C 1
ATOM 747 O O . ALA A 1 94 ? -8.167 5.341 33.553 1.00 92.50 94 ALA A O 1
ATOM 748 N N . LEU A 1 95 ? -10.034 5.334 34.805 1.00 91.81 95 LEU A N 1
ATOM 749 C CA . LEU A 1 95 ? -10.831 4.579 33.839 1.00 91.81 95 LEU A CA 1
ATOM 750 C C . LEU A 1 95 ? -11.121 5.406 32.571 1.00 91.81 95 LEU A C 1
ATOM 752 O O . LEU A 1 95 ? -10.998 4.893 31.462 1.00 91.81 95 LEU A O 1
ATOM 756 N N . ASP A 1 96 ? -11.431 6.700 32.717 1.00 92.50 96 ASP A N 1
ATOM 757 C CA . ASP A 1 96 ? -11.594 7.632 31.591 1.00 92.50 96 ASP A CA 1
ATOM 758 C C . ASP A 1 96 ? -10.292 7.743 30.764 1.00 92.50 96 ASP A C 1
ATOM 760 O O . ASP A 1 96 ? -10.343 7.806 29.533 1.00 92.50 96 ASP A O 1
ATOM 764 N N . ALA A 1 97 ? -9.117 7.716 31.404 1.00 95.00 97 ALA A N 1
ATOM 765 C CA . ALA A 1 97 ? -7.829 7.691 30.708 1.00 95.00 97 ALA A CA 1
ATOM 766 C C . ALA A 1 97 ? -7.609 6.381 29.927 1.00 95.00 97 ALA A C 1
ATOM 768 O O . ALA A 1 97 ? -7.210 6.430 28.763 1.00 95.00 97 ALA A O 1
ATOM 769 N N . GLN A 1 98 ? -7.933 5.225 30.517 1.00 94.44 98 GLN A N 1
ATOM 770 C CA . GLN A 1 98 ? -7.855 3.928 29.827 1.00 94.44 98 GLN A CA 1
ATOM 771 C C . GLN A 1 98 ? -8.800 3.853 28.621 1.00 94.44 98 GLN A C 1
ATOM 773 O O . GLN A 1 98 ? -8.403 3.370 27.561 1.00 94.44 98 GLN A O 1
ATOM 778 N N . ILE A 1 99 ? -10.025 4.374 28.757 1.00 95.19 99 ILE A N 1
ATOM 779 C CA . ILE A 1 99 ? -10.989 4.474 27.654 1.00 95.19 99 ILE A CA 1
ATOM 780 C C . ILE A 1 99 ? -10.395 5.285 26.504 1.00 95.19 99 ILE A C 1
ATOM 782 O O . ILE A 1 99 ? -10.454 4.846 25.359 1.00 95.19 99 ILE A O 1
ATOM 786 N N . ARG A 1 100 ? -9.806 6.454 26.794 1.00 96.25 100 ARG A N 1
ATOM 787 C CA . ARG A 1 100 ? -9.200 7.317 25.768 1.00 96.25 100 ARG A CA 1
ATOM 788 C C . ARG A 1 100 ? -8.047 6.632 25.046 1.00 96.25 100 ARG A C 1
ATOM 790 O O . ARG A 1 100 ? -7.968 6.742 23.826 1.00 96.25 100 ARG A O 1
ATOM 797 N N . GLU A 1 101 ? -7.186 5.931 25.777 1.00 96.69 101 GLU A N 1
ATOM 798 C CA . GLU A 1 101 ? -6.036 5.239 25.193 1.00 96.69 101 GLU A CA 1
ATOM 799 C C . GLU A 1 101 ? -6.469 4.086 24.278 1.00 96.69 101 GLU A C 1
ATOM 801 O O . GLU A 1 101 ? -5.979 3.954 23.154 1.00 96.69 101 GLU A O 1
ATOM 806 N N . LYS A 1 102 ? -7.455 3.291 24.712 1.00 95.44 102 LYS A N 1
ATOM 807 C CA . LYS A 1 102 ? -8.008 2.206 23.893 1.00 95.44 102 LYS A CA 1
ATOM 808 C C . LYS A 1 102 ? -8.798 2.725 22.688 1.00 95.44 102 LYS A C 1
ATOM 810 O O . LYS A 1 102 ? -8.635 2.185 21.597 1.00 95.44 102 LYS A O 1
ATOM 815 N N . ASP A 1 103 ? -9.583 3.797 22.841 1.00 96.38 103 ASP A N 1
ATOM 816 C CA . ASP A 1 103 ? -10.276 4.450 21.714 1.00 96.38 103 ASP A CA 1
ATOM 817 C C . ASP A 1 103 ? -9.268 5.016 20.696 1.00 96.38 103 ASP A C 1
ATOM 819 O O . ASP A 1 103 ? -9.507 4.941 19.491 1.00 96.38 103 ASP A O 1
ATOM 823 N N . LYS A 1 104 ? -8.138 5.570 21.158 1.00 97.44 104 LYS A N 1
ATOM 824 C CA . LYS A 1 104 ? -7.059 6.042 20.281 1.00 97.44 104 LYS A CA 1
ATOM 825 C C . LYS A 1 104 ? -6.423 4.880 19.520 1.00 97.44 104 LYS A C 1
ATOM 827 O O . LYS A 1 104 ? -6.368 4.925 18.297 1.00 97.44 104 LYS A O 1
ATOM 832 N N . SER A 1 105 ? -6.043 3.820 20.228 1.00 96.19 105 SER A N 1
ATOM 833 C CA . SER A 1 105 ? -5.444 2.622 19.628 1.00 96.19 105 SER A CA 1
ATOM 834 C C . SER A 1 105 ? -6.358 1.982 18.572 1.00 96.19 105 SER A C 1
ATOM 836 O O . SER A 1 105 ? -5.892 1.595 17.503 1.00 96.19 105 SER A O 1
ATOM 838 N N . ALA A 1 106 ? -7.672 1.925 18.824 1.00 96.69 106 ALA A N 1
ATOM 839 C CA . ALA A 1 106 ? -8.644 1.430 17.848 1.00 96.69 106 ALA A CA 1
ATOM 840 C C . ALA A 1 106 ? -8.690 2.299 16.579 1.00 96.69 106 ALA A C 1
ATOM 842 O O . ALA A 1 106 ? -8.677 1.769 15.471 1.00 96.69 106 ALA A O 1
ATOM 843 N N . ARG A 1 107 ? -8.695 3.631 16.727 1.00 97.44 107 ARG A N 1
ATOM 844 C CA . ARG A 1 107 ? -8.677 4.568 15.587 1.00 97.44 107 ARG A CA 1
ATOM 845 C C . ARG A 1 107 ? -7.388 4.480 14.778 1.00 97.44 107 ARG A C 1
ATOM 847 O O . ARG A 1 107 ? -7.440 4.572 13.556 1.00 97.44 107 ARG A O 1
ATOM 854 N N . ASP A 1 108 ? -6.251 4.295 15.439 1.00 97.75 108 ASP A N 1
ATOM 855 C CA . ASP A 1 108 ? -4.961 4.163 14.761 1.00 97.75 108 ASP A CA 1
ATOM 856 C C . ASP A 1 108 ? -4.929 2.886 13.898 1.00 97.75 108 ASP A C 1
ATOM 858 O O . ASP A 1 108 ? -4.479 2.931 12.753 1.00 97.75 108 ASP A O 1
ATOM 862 N N . LEU A 1 109 ? -5.484 1.771 14.389 1.00 97.12 109 LEU A N 1
ATOM 863 C CA . LEU A 1 109 ? -5.646 0.533 13.612 1.00 97.12 109 LEU A CA 1
ATOM 864 C C . LEU A 1 109 ? -6.634 0.692 12.445 1.00 97.12 109 LEU A C 1
ATOM 866 O O . LEU A 1 109 ? -6.344 0.257 11.331 1.00 97.12 109 LEU A O 1
ATOM 870 N N . GLU A 1 110 ? -7.773 1.356 12.671 1.00 96.38 110 GLU A N 1
ATOM 871 C CA . GLU A 1 110 ? -8.739 1.698 11.614 1.00 96.38 110 GLU A CA 1
ATOM 872 C C . GLU A 1 110 ? -8.076 2.560 10.521 1.00 96.38 110 GLU A C 1
ATOM 874 O O . GLU A 1 110 ? -8.272 2.320 9.328 1.00 96.38 110 GLU A O 1
ATOM 879 N N . SER A 1 111 ? -7.229 3.520 10.909 1.00 97.19 111 SER A N 1
ATOM 880 C CA . SER A 1 111 ? -6.477 4.362 9.974 1.00 97.19 111 SER A CA 1
ATOM 881 C C . SER A 1 111 ? -5.431 3.574 9.185 1.00 97.19 111 SER A C 1
ATOM 883 O O . SER A 1 111 ? -5.224 3.862 8.006 1.00 97.19 111 SER A O 1
ATOM 885 N N . GLN A 1 112 ? -4.763 2.599 9.804 1.00 96.00 112 GLN A N 1
ATOM 886 C CA . GLN A 1 112 ? -3.817 1.723 9.107 1.00 96.00 112 GLN A CA 1
ATOM 887 C C . GLN A 1 112 ? -4.534 0.854 8.070 1.00 96.00 112 GLN A C 1
ATOM 889 O O . GLN A 1 112 ? -4.078 0.766 6.931 1.00 96.00 112 GLN A O 1
ATOM 894 N N . ALA A 1 113 ? -5.689 0.280 8.420 1.00 96.00 113 ALA A N 1
ATOM 895 C CA . ALA A 1 113 ? -6.507 -0.464 7.468 1.00 96.00 113 ALA A CA 1
ATOM 896 C C . ALA A 1 113 ? -6.967 0.432 6.301 1.00 96.00 113 ALA A C 1
ATOM 898 O O . ALA A 1 113 ? -6.818 0.062 5.138 1.00 96.00 113 ALA A O 1
ATOM 899 N N . ALA A 1 114 ? -7.429 1.654 6.587 1.00 94.25 114 ALA A N 1
ATOM 900 C CA . ALA A 1 114 ? -7.814 2.616 5.554 1.00 94.25 114 ALA A CA 1
ATOM 901 C C . ALA A 1 114 ? -6.644 3.002 4.627 1.00 94.25 114 ALA A C 1
ATOM 903 O O . ALA A 1 114 ? -6.845 3.195 3.429 1.00 94.25 114 ALA A O 1
ATOM 904 N N . ALA A 1 115 ? -5.417 3.084 5.150 1.00 94.88 115 ALA A N 1
ATOM 905 C CA . ALA A 1 115 ? -4.230 3.345 4.338 1.00 94.88 115 ALA A CA 1
ATOM 906 C C . ALA A 1 115 ? -3.917 2.189 3.370 1.00 94.88 115 ALA A C 1
ATOM 908 O O . ALA A 1 115 ? -3.531 2.443 2.228 1.00 94.88 115 ALA A O 1
ATOM 909 N N . ILE A 1 116 ? -4.123 0.936 3.793 1.00 93.19 116 ILE A N 1
ATOM 910 C CA . ILE A 1 116 ? -3.979 -0.245 2.924 1.00 93.19 116 ILE A CA 1
ATOM 911 C C . ILE A 1 116 ? -5.005 -0.196 1.783 1.00 93.19 116 ILE A C 1
ATOM 913 O O . ILE A 1 116 ? -4.646 -0.410 0.622 1.00 93.19 116 ILE A O 1
ATOM 917 N N . ASP A 1 117 ? -6.262 0.137 2.086 1.00 91.75 117 ASP A N 1
ATOM 918 C CA . ASP A 1 117 ? -7.307 0.282 1.066 1.00 91.75 117 ASP A CA 1
ATOM 919 C C . ASP A 1 117 ? -7.017 1.447 0.107 1.00 91.75 117 ASP A C 1
ATOM 921 O O . ASP A 1 117 ? -7.116 1.293 -1.107 1.00 91.75 117 ASP A O 1
ATOM 925 N N . ALA A 1 118 ? -6.557 2.594 0.612 1.00 91.31 118 ALA A N 1
ATOM 926 C CA . ALA A 1 118 ? -6.181 3.729 -0.230 1.00 91.31 118 ALA A CA 1
ATOM 927 C C . ALA A 1 118 ? -5.017 3.389 -1.180 1.00 91.31 118 ALA A C 1
ATOM 929 O O . ALA A 1 118 ? -5.053 3.727 -2.367 1.00 91.31 118 ALA A O 1
ATOM 930 N N . ALA A 1 119 ? -4.008 2.661 -0.689 1.00 88.81 119 ALA A N 1
ATOM 931 C CA . ALA A 1 119 ? -2.850 2.253 -1.480 1.00 88.81 119 ALA A CA 1
ATOM 932 C C . ALA A 1 119 ? -3.225 1.366 -2.679 1.00 88.81 119 ALA A C 1
ATOM 934 O O . ALA A 1 119 ? -2.503 1.347 -3.677 1.00 88.81 119 ALA A O 1
ATOM 935 N N . LEU A 1 120 ? -4.357 0.654 -2.631 1.00 86.50 120 LEU A N 1
ATOM 936 C CA . LEU A 1 120 ? -4.873 -0.147 -3.745 1.00 86.50 120 LEU A CA 1
ATOM 937 C C . LEU A 1 120 ? -5.081 0.680 -5.021 1.00 86.50 120 LEU A C 1
ATOM 939 O O . LEU A 1 120 ? -4.864 0.169 -6.124 1.00 86.50 120 LEU A O 1
ATOM 943 N N . PHE A 1 121 ? -5.501 1.935 -4.858 1.00 82.44 121 PHE A N 1
ATOM 944 C CA . PHE A 1 121 ? -5.892 2.828 -5.946 1.00 82.44 121 PHE A CA 1
ATOM 945 C C . PHE A 1 121 ? -4.821 3.861 -6.307 1.00 82.44 121 PHE A C 1
ATOM 947 O O . PHE A 1 121 ? -4.974 4.542 -7.320 1.00 82.44 121 PHE A O 1
ATOM 954 N N . ASP A 1 122 ? -3.721 3.938 -5.551 1.00 83.75 122 ASP A N 1
ATOM 955 C CA . ASP A 1 122 ? -2.560 4.769 -5.889 1.00 83.75 122 ASP A CA 1
ATOM 956 C C . ASP A 1 122 ? -1.755 4.135 -7.039 1.00 83.75 122 ASP A C 1
ATOM 958 O O . ASP A 1 122 ? -0.676 3.563 -6.867 1.00 83.75 122 ASP A O 1
ATOM 962 N N . LEU A 1 123 ? -2.337 4.143 -8.241 1.00 74.50 123 LEU A N 1
ATOM 963 C CA . LEU A 1 123 ? -1.640 3.771 -9.464 1.00 74.50 123 LEU A CA 1
ATOM 964 C C . LEU A 1 123 ? -1.082 5.026 -10.120 1.00 74.50 123 LEU A C 1
ATOM 966 O O . LEU A 1 123 ? -1.811 5.924 -10.540 1.00 74.50 123 LEU A O 1
ATOM 970 N N . LYS A 1 124 ? 0.234 5.035 -10.305 1.00 74.81 124 LYS A N 1
ATOM 971 C CA . LYS A 1 124 ? 0.888 6.001 -11.181 1.00 74.81 124 LYS A CA 1
ATOM 972 C C . LYS A 1 124 ? 0.629 5.638 -12.643 1.00 74.81 124 LYS A C 1
ATOM 974 O O . LYS A 1 124 ? 0.515 4.466 -12.990 1.00 74.81 124 LYS A O 1
ATOM 979 N N . ALA A 1 125 ? 0.620 6.640 -13.521 1.00 73.81 125 ALA A N 1
ATOM 980 C CA . ALA A 1 125 ? 0.519 6.469 -14.976 1.00 73.81 125 ALA A CA 1
ATOM 981 C C . ALA A 1 125 ? 1.822 5.926 -15.614 1.00 73.81 125 ALA A C 1
ATOM 983 O O . ALA A 1 125 ? 2.216 6.333 -16.706 1.00 73.81 125 ALA A O 1
ATOM 984 N N . VAL A 1 126 ? 2.513 5.028 -14.911 1.00 73.06 126 VAL A N 1
ATOM 985 C CA . VAL A 1 126 ? 3.719 4.325 -15.356 1.00 73.06 126 VAL A CA 1
ATOM 986 C C . VAL A 1 126 ? 3.399 2.840 -15.462 1.00 73.06 126 VAL A C 1
ATOM 988 O O . VAL A 1 126 ? 2.535 2.337 -14.748 1.00 73.06 126 VAL A O 1
ATOM 991 N N . ASN A 1 127 ? 4.087 2.127 -16.353 1.00 76.94 127 ASN A N 1
ATOM 992 C CA . ASN A 1 127 ? 3.916 0.683 -16.464 1.00 76.94 127 ASN A CA 1
ATOM 993 C C . ASN A 1 127 ? 4.316 0.012 -15.126 1.00 76.94 127 ASN A C 1
ATOM 995 O O . ASN A 1 127 ? 5.481 0.115 -14.739 1.00 76.94 127 ASN A O 1
ATOM 999 N N . PRO A 1 128 ? 3.394 -0.683 -14.435 1.00 76.56 128 PRO A N 1
ATOM 1000 C CA . PRO A 1 128 ? 3.676 -1.326 -13.151 1.00 76.56 128 PRO A CA 1
ATOM 1001 C C . PRO A 1 128 ? 4.662 -2.501 -13.263 1.00 76.56 128 PRO A C 1
ATOM 1003 O O . PRO A 1 128 ? 5.306 -2.844 -12.279 1.00 76.56 128 PRO A O 1
ATOM 1006 N N . HIS A 1 129 ? 4.817 -3.085 -14.454 1.00 77.81 129 HIS A N 1
ATOM 1007 C CA . HIS A 1 129 ? 5.763 -4.167 -14.758 1.00 77.81 129 HIS A CA 1
ATOM 1008 C C . HIS A 1 129 ? 7.035 -3.655 -15.452 1.00 77.81 129 HIS A C 1
ATOM 1010 O O . HIS A 1 129 ? 7.769 -4.429 -16.071 1.00 77.81 129 HIS A O 1
ATOM 1016 N N . ALA A 1 130 ? 7.283 -2.340 -15.419 1.00 74.81 130 ALA A N 1
ATOM 1017 C CA . ALA A 1 130 ? 8.462 -1.754 -16.039 1.00 74.81 130 ALA A CA 1
ATOM 1018 C C . ALA A 1 130 ? 9.736 -2.274 -15.368 1.00 74.81 130 ALA A C 1
ATOM 1020 O O . ALA A 1 130 ? 9.970 -2.053 -14.183 1.00 74.81 130 ALA A O 1
ATOM 1021 N N . VAL A 1 131 ? 10.601 -2.906 -16.154 1.00 71.69 131 VAL A N 1
ATOM 1022 C CA . VAL A 1 131 ? 11.963 -3.207 -15.718 1.00 71.69 131 VAL A CA 1
ATOM 1023 C C . VAL A 1 131 ? 12.789 -1.942 -15.904 1.00 71.69 131 VAL A C 1
ATOM 1025 O O . VAL A 1 131 ? 12.990 -1.478 -17.028 1.00 71.69 131 VAL A O 1
ATOM 1028 N N . THR A 1 132 ? 13.247 -1.370 -14.796 1.00 69.50 132 THR A N 1
ATOM 1029 C CA . THR A 1 132 ? 14.158 -0.229 -14.804 1.00 69.50 132 THR A CA 1
ATOM 1030 C C . THR A 1 132 ? 15.572 -0.714 -15.090 1.00 69.50 132 THR A C 1
ATOM 1032 O O . THR A 1 132 ? 16.188 -1.368 -14.249 1.00 69.50 132 THR A O 1
ATOM 1035 N N . THR A 1 133 ? 16.104 -0.383 -16.264 1.00 70.06 133 THR A N 1
ATOM 1036 C CA . THR A 1 133 ? 17.539 -0.513 -16.529 1.00 70.06 133 THR A CA 1
ATOM 1037 C C . THR A 1 133 ? 18.241 0.654 -15.843 1.00 70.06 133 THR A C 1
ATOM 1039 O O . THR A 1 133 ? 18.227 1.774 -16.348 1.00 70.06 133 THR A O 1
ATOM 1042 N N . VAL A 1 134 ? 18.783 0.410 -14.652 1.00 74.06 134 VAL A N 1
ATOM 1043 C CA . VAL A 1 134 ? 19.561 1.406 -13.908 1.00 74.06 134 VAL A CA 1
ATOM 1044 C C . VAL A 1 134 ? 21.025 1.257 -14.296 1.00 74.06 134 VAL A C 1
ATOM 1046 O O . VAL A 1 134 ? 21.539 0.141 -14.378 1.00 74.06 134 VAL A O 1
ATOM 1049 N N . ASP A 1 135 ? 21.683 2.384 -14.552 1.00 82.31 135 ASP A N 1
ATOM 1050 C CA . ASP A 1 135 ? 23.127 2.420 -14.741 1.00 82.31 135 ASP A CA 1
ATOM 1051 C C . ASP A 1 135 ? 23.820 1.985 -13.445 1.00 82.31 135 ASP A C 1
ATOM 1053 O O . ASP A 1 135 ? 23.623 2.597 -12.397 1.00 82.31 135 ASP A O 1
ATOM 1057 N N . GLN A 1 136 ? 24.593 0.904 -13.518 1.00 89.12 136 GLN A N 1
ATOM 1058 C CA . GLN A 1 136 ? 25.301 0.343 -12.366 1.00 89.12 136 GLN A CA 1
ATOM 1059 C C . GLN A 1 136 ? 26.744 0.842 -12.247 1.00 89.12 136 GLN A C 1
ATOM 1061 O O . GLN A 1 136 ? 27.461 0.407 -11.349 1.00 89.12 136 GLN A O 1
ATOM 1066 N N . ARG A 1 137 ? 27.185 1.742 -13.136 1.00 92.00 137 ARG A N 1
ATOM 1067 C CA . ARG A 1 137 ? 28.534 2.308 -13.074 1.00 92.00 137 ARG A CA 1
ATOM 1068 C C . ARG A 1 137 ? 28.702 3.131 -11.803 1.00 92.00 137 ARG A C 1
ATOM 1070 O O . ARG A 1 137 ? 27.889 3.996 -11.475 1.00 92.00 137 ARG A O 1
ATOM 1077 N N . THR A 1 138 ? 29.803 2.892 -11.109 1.00 93.81 138 THR A N 1
ATOM 1078 C CA . THR A 1 138 ? 30.242 3.710 -9.982 1.00 93.81 138 THR A CA 1
ATOM 1079 C C . THR A 1 138 ? 30.645 5.112 -10.457 1.00 93.81 138 THR A C 1
ATOM 1081 O O . THR A 1 138 ? 31.044 5.291 -11.612 1.00 93.81 138 THR A O 1
ATOM 1084 N N . PRO A 1 139 ? 30.626 6.130 -9.576 1.00 95.88 139 PRO A N 1
ATOM 1085 C CA . PRO A 1 139 ? 31.104 7.467 -9.930 1.00 95.88 139 PRO A CA 1
ATOM 1086 C C . PRO A 1 139 ? 32.534 7.476 -10.491 1.00 95.88 139 PRO A C 1
ATOM 1088 O O . PRO A 1 139 ? 32.822 8.224 -11.421 1.00 95.88 139 PRO A O 1
ATOM 1091 N N . ALA A 1 140 ? 33.416 6.612 -9.973 1.00 95.12 140 ALA A N 1
ATOM 1092 C CA . ALA A 1 140 ? 34.786 6.478 -10.462 1.00 95.12 140 ALA A CA 1
ATOM 1093 C C . ALA A 1 140 ? 34.831 5.949 -11.906 1.00 95.12 140 ALA A C 1
ATOM 1095 O O . ALA A 1 140 ? 35.501 6.534 -12.753 1.00 95.12 140 ALA A O 1
ATOM 1096 N N . GLU A 1 141 ? 34.063 4.902 -12.214 1.00 94.62 141 GLU A N 1
ATOM 1097 C CA . GLU A 1 141 ? 33.963 4.358 -13.575 1.00 94.62 141 GLU A CA 1
ATOM 1098 C C . GLU A 1 141 ? 33.369 5.371 -14.557 1.00 94.62 141 GLU A C 1
ATOM 1100 O O . GLU A 1 141 ? 33.794 5.432 -15.711 1.00 94.62 141 GLU A O 1
ATOM 1105 N N . ILE A 1 142 ? 32.420 6.198 -14.106 1.00 95.25 142 ILE A N 1
ATOM 1106 C CA . ILE A 1 142 ? 31.870 7.292 -14.914 1.00 95.25 142 ILE A CA 1
ATOM 1107 C C . ILE A 1 142 ? 32.965 8.313 -15.237 1.00 95.25 142 ILE A C 1
ATOM 1109 O O . ILE A 1 142 ? 33.114 8.683 -16.400 1.00 95.25 142 ILE A O 1
ATOM 1113 N N . ILE A 1 143 ? 33.762 8.730 -14.249 1.00 96.69 143 ILE A N 1
ATOM 1114 C CA . ILE A 1 143 ? 34.870 9.675 -14.456 1.00 96.69 143 ILE A CA 1
ATOM 1115 C C . ILE A 1 143 ? 35.896 9.097 -15.438 1.00 96.69 143 ILE A C 1
ATOM 1117 O O . ILE A 1 143 ? 36.234 9.750 -16.424 1.00 96.69 143 ILE A O 1
ATOM 1121 N N . THR A 1 144 ? 36.323 7.848 -15.248 1.00 96.81 144 THR A N 1
ATOM 1122 C CA . THR A 1 144 ? 37.256 7.180 -16.169 1.00 96.81 144 THR A CA 1
ATOM 1123 C C . THR A 1 144 ? 36.682 7.065 -17.584 1.00 96.81 144 THR A C 1
ATOM 1125 O O . THR A 1 144 ? 37.404 7.242 -18.572 1.00 96.81 144 THR A O 1
ATOM 1128 N N . ASN A 1 145 ? 35.379 6.797 -17.714 1.00 95.75 145 ASN A N 1
ATOM 1129 C CA . ASN A 1 145 ? 34.714 6.763 -19.012 1.00 95.75 145 ASN A CA 1
ATOM 1130 C C . ASN A 1 145 ? 34.747 8.142 -19.686 1.00 95.75 145 ASN A C 1
ATOM 1132 O O . ASN A 1 145 ? 35.135 8.229 -20.850 1.00 95.75 145 ASN A O 1
ATOM 1136 N N . ILE A 1 146 ? 34.431 9.212 -18.947 1.00 96.31 146 ILE A N 1
ATOM 1137 C CA . ILE A 1 146 ? 34.485 10.596 -19.440 1.00 96.31 146 ILE A CA 1
ATOM 1138 C C . ILE A 1 146 ? 35.900 10.948 -19.915 1.00 96.31 146 ILE A C 1
ATOM 1140 O O . ILE A 1 146 ? 36.059 11.460 -21.022 1.00 96.31 146 ILE A O 1
ATOM 1144 N N . GLU A 1 147 ? 36.935 10.626 -19.138 1.00 97.06 147 GLU A N 1
ATOM 1145 C CA . GLU A 1 147 ? 38.331 10.867 -19.526 1.00 97.06 147 GLU A CA 1
ATOM 1146 C C . GLU A 1 147 ? 38.716 10.118 -20.804 1.00 97.06 147 GLU A C 1
ATOM 1148 O O . GLU A 1 147 ? 39.393 10.661 -21.681 1.00 97.06 147 GLU A O 1
ATOM 1153 N N . THR A 1 148 ? 38.275 8.865 -20.924 1.00 96.75 148 THR A N 1
ATOM 1154 C CA . THR A 1 148 ? 38.550 8.035 -22.099 1.00 96.75 148 THR A CA 1
ATOM 1155 C C . THR A 1 148 ? 37.887 8.624 -23.340 1.00 96.75 148 THR A C 1
ATOM 1157 O O . THR A 1 148 ? 38.552 8.803 -24.361 1.00 96.75 148 THR A O 1
ATOM 1160 N N . GLN A 1 149 ? 36.606 8.994 -23.248 1.00 96.81 149 GLN A N 1
ATOM 1161 C CA . GLN A 1 149 ? 35.893 9.636 -24.354 1.00 96.81 149 GLN A CA 1
ATOM 1162 C C . GLN A 1 149 ? 36.502 11.001 -24.705 1.00 96.81 149 GLN A C 1
ATOM 1164 O O . GLN A 1 149 ? 36.649 11.319 -25.883 1.00 96.81 149 GLN A O 1
ATOM 1169 N N . GLY A 1 150 ? 36.953 11.772 -23.710 1.00 97.25 150 GLY A N 1
ATOM 1170 C CA . GLY A 1 150 ? 37.663 13.034 -23.924 1.00 97.25 150 GLY A CA 1
ATOM 1171 C C . GLY A 1 150 ? 38.932 12.871 -24.767 1.00 97.25 150 GLY A C 1
ATOM 1172 O O . GLY A 1 150 ? 39.154 13.644 -25.699 1.00 97.25 150 GLY A O 1
ATOM 1173 N N . ARG A 1 151 ? 39.733 11.824 -24.516 1.00 96.94 151 ARG A N 1
ATOM 1174 C CA . ARG A 1 151 ? 40.922 11.517 -25.335 1.00 96.94 151 ARG A CA 1
ATOM 1175 C C . ARG A 1 151 ? 40.561 11.142 -26.770 1.00 96.94 151 ARG A C 1
ATOM 1177 O O . ARG A 1 151 ? 41.234 11.592 -27.693 1.00 96.94 151 ARG A O 1
ATOM 1184 N N . VAL A 1 152 ? 39.507 10.349 -26.964 1.00 96.88 152 VAL A N 1
ATOM 1185 C CA . VAL A 1 152 ? 39.035 9.963 -28.306 1.00 96.88 152 VAL A CA 1
ATOM 1186 C C . VAL A 1 152 ? 38.611 11.198 -29.101 1.00 96.88 152 VAL A C 1
ATOM 1188 O O . VAL A 1 152 ? 39.009 11.352 -30.256 1.00 96.88 152 VAL A O 1
ATOM 1191 N N . VAL A 1 153 ? 37.864 12.111 -28.475 1.00 97.12 153 VAL A N 1
ATOM 1192 C CA . VAL A 1 153 ? 37.449 13.370 -29.107 1.00 97.12 153 VAL A CA 1
ATOM 1193 C C . VAL A 1 153 ? 38.659 14.241 -29.448 1.00 97.12 153 VAL A C 1
ATOM 1195 O O . VAL A 1 153 ? 38.740 14.736 -30.569 1.00 97.12 153 VAL A O 1
ATOM 1198 N N . ALA A 1 154 ? 39.626 14.388 -28.536 1.00 97.06 154 ALA A N 1
ATOM 1199 C CA . A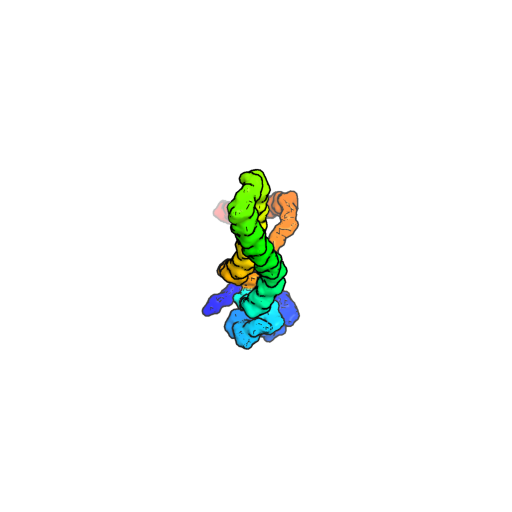LA A 1 154 ? 40.846 15.155 -28.798 1.00 97.06 154 ALA A CA 1
ATOM 1200 C C . ALA A 1 154 ? 41.616 14.608 -30.014 1.00 97.06 154 ALA A C 1
ATOM 1202 O O . ALA A 1 154 ? 41.926 15.355 -30.939 1.00 97.06 154 ALA A O 1
ATOM 1203 N N . GLN A 1 155 ? 41.821 13.289 -30.074 1.00 96.62 155 GLN A N 1
ATOM 1204 C CA . GLN A 1 155 ? 42.480 12.635 -31.208 1.00 96.62 155 GLN A CA 1
ATOM 1205 C C . GLN A 1 155 ? 41.715 12.823 -32.525 1.00 96.62 155 GLN A C 1
ATOM 1207 O O . GLN A 1 155 ? 42.327 13.024 -33.575 1.00 96.62 155 GLN A O 1
ATOM 1212 N N . ALA A 1 156 ? 40.382 12.752 -32.495 1.00 96.56 156 ALA A N 1
ATOM 1213 C CA . ALA A 1 156 ? 39.555 12.987 -33.675 1.00 96.56 156 ALA A CA 1
ATOM 1214 C C . ALA A 1 156 ? 39.672 14.437 -34.173 1.00 96.56 156 ALA A C 1
ATOM 1216 O O . ALA A 1 156 ? 39.785 14.662 -35.378 1.00 96.56 156 ALA A O 1
ATOM 1217 N N . LEU A 1 157 ? 39.702 15.410 -33.257 1.00 96.88 157 LEU A N 1
ATOM 1218 C CA . LEU A 1 157 ? 39.883 16.824 -33.589 1.00 96.88 157 LEU A CA 1
ATOM 1219 C C . LEU A 1 157 ? 41.270 17.108 -34.168 1.00 96.88 157 LEU A C 1
ATOM 1221 O O . LEU A 1 157 ? 41.372 17.844 -35.147 1.00 96.88 157 LEU A O 1
ATOM 1225 N N . ASP A 1 158 ? 42.325 16.506 -33.622 1.00 97.00 158 ASP A N 1
ATOM 1226 C CA . ASP A 1 158 ? 43.682 16.666 -34.154 1.00 97.00 158 ASP A CA 1
ATOM 1227 C C . ASP A 1 158 ? 43.806 16.086 -35.567 1.00 97.00 158 ASP A C 1
ATOM 1229 O O . ASP A 1 158 ? 44.363 16.730 -36.457 1.00 97.00 158 ASP A O 1
ATOM 1233 N N . ARG A 1 159 ? 43.208 14.912 -35.813 1.00 95.62 159 ARG A N 1
ATOM 1234 C CA . ARG A 1 159 ? 43.127 14.334 -37.165 1.00 95.62 159 ARG A CA 1
ATOM 1235 C C . ARG A 1 159 ? 42.372 15.245 -38.125 1.00 95.62 159 ARG A C 1
ATOM 1237 O O . ARG A 1 159 ? 42.836 15.460 -39.240 1.00 95.62 159 ARG A O 1
ATOM 1244 N N . LEU A 1 160 ? 41.237 15.799 -37.700 1.00 95.06 160 LEU A N 1
ATOM 1245 C CA . LEU A 1 160 ? 40.461 16.720 -38.527 1.00 95.06 160 LEU A CA 1
ATOM 1246 C C . LEU A 1 160 ? 41.260 17.988 -38.858 1.00 95.06 160 LEU A C 1
ATOM 1248 O O . LEU A 1 160 ? 41.270 18.415 -40.007 1.00 95.06 160 LEU A O 1
ATOM 1252 N N . ARG A 1 161 ? 41.974 18.562 -37.883 1.00 95.62 161 ARG A N 1
ATOM 1253 C CA . ARG A 1 161 ? 42.862 19.716 -38.105 1.00 95.62 161 ARG A CA 1
ATOM 1254 C C . ARG A 1 161 ? 43.968 19.400 -39.103 1.00 95.62 161 ARG A C 1
ATOM 1256 O O . ARG A 1 161 ? 44.229 20.220 -39.974 1.00 95.62 161 ARG A O 1
ATOM 1263 N N . ALA A 1 162 ? 44.590 18.227 -38.997 1.00 94.25 162 ALA A N 1
ATOM 1264 C CA . ALA A 1 162 ? 45.621 17.796 -39.935 1.00 94.25 162 ALA A CA 1
ATOM 1265 C C . ALA A 1 162 ? 45.071 17.646 -41.362 1.00 94.25 162 ALA A C 1
ATOM 1267 O O . ALA A 1 162 ? 45.708 18.101 -42.307 1.00 94.25 162 ALA A O 1
ATOM 1268 N N . LEU A 1 163 ? 43.873 17.071 -41.515 1.00 94.69 163 LEU A N 1
ATOM 1269 C CA . LEU A 1 163 ? 43.205 16.959 -42.814 1.00 94.69 163 LEU A CA 1
ATOM 1270 C C . LEU A 1 163 ? 42.868 18.332 -43.403 1.00 94.69 163 LEU A C 1
ATOM 1272 O O . LEU A 1 163 ? 43.160 18.569 -44.567 1.00 94.69 163 LEU A O 1
ATOM 1276 N N . LEU A 1 164 ? 42.322 19.250 -42.601 1.00 92.44 164 LEU A N 1
ATOM 1277 C CA . LEU A 1 164 ? 42.021 20.614 -43.050 1.00 92.44 164 LEU A CA 1
ATOM 1278 C C . LEU A 1 164 ? 43.289 21.392 -43.427 1.00 92.44 164 LEU A C 1
ATOM 1280 O O . LEU A 1 164 ? 43.292 22.120 -44.411 1.00 92.44 164 LEU A O 1
ATOM 1284 N N . ALA A 1 165 ? 44.377 21.235 -42.671 1.00 88.62 165 ALA A N 1
ATOM 1285 C CA . ALA A 1 165 ? 45.653 21.867 -42.995 1.00 88.62 165 ALA A CA 1
ATOM 1286 C C . ALA A 1 165 ? 46.272 21.296 -44.283 1.00 88.62 165 ALA A C 1
ATOM 1288 O O . ALA A 1 165 ? 46.826 22.051 -45.077 1.00 88.62 165 ALA A O 1
ATOM 1289 N N . ALA A 1 166 ? 46.156 19.984 -44.510 1.00 78.44 166 ALA A N 1
ATOM 1290 C CA . ALA A 1 166 ? 46.603 19.346 -45.746 1.00 78.44 166 ALA A CA 1
ATOM 1291 C C . ALA A 1 166 ? 45.770 19.787 -46.963 1.00 78.44 166 ALA A C 1
ATOM 1293 O O . ALA A 1 166 ? 46.334 20.034 -48.023 1.00 78.44 166 ALA A O 1
ATOM 1294 N N . ASP A 1 167 ? 44.456 19.954 -46.801 1.00 77.44 167 ASP A N 1
ATOM 1295 C CA . ASP A 1 167 ? 43.549 20.439 -47.852 1.00 77.44 167 ASP A CA 1
ATOM 1296 C C . ASP A 1 167 ? 43.877 21.888 -48.266 1.00 77.44 167 ASP A C 1
ATOM 1298 O O . ASP A 1 167 ? 43.955 22.219 -49.450 1.00 77.44 167 ASP A O 1
ATOM 1302 N N . VAL A 1 168 ? 44.203 22.750 -47.294 1.00 70.38 168 VAL A N 1
ATOM 1303 C CA . VAL A 1 168 ? 44.658 24.127 -47.560 1.00 70.38 168 VAL A CA 1
ATOM 1304 C C . VAL A 1 168 ? 45.973 24.157 -48.348 1.00 70.38 168 VAL A C 1
ATOM 1306 O O . VAL A 1 168 ? 46.137 25.024 -49.202 1.00 70.38 168 VAL A O 1
ATOM 1309 N N . LEU A 1 169 ? 46.892 23.214 -48.110 1.00 60.25 169 LEU A N 1
ATOM 1310 C CA . LEU A 1 169 ? 48.159 23.129 -48.848 1.00 60.25 169 LEU A CA 1
ATOM 1311 C C . LEU A 1 169 ? 47.974 22.633 -50.289 1.00 60.25 169 LEU A C 1
ATOM 1313 O O . LEU A 1 169 ? 48.653 23.124 -51.180 1.00 60.25 169 LEU A O 1
ATOM 1317 N N . VAL A 1 170 ? 47.028 21.722 -50.531 1.00 60.00 170 VAL A N 1
ATOM 1318 C CA . VAL A 1 170 ? 46.702 21.219 -51.880 1.00 60.00 170 VAL A CA 1
ATOM 1319 C C . VAL A 1 170 ? 45.985 22.274 -52.734 1.00 60.00 170 VAL A C 1
ATOM 1321 O O . VAL A 1 170 ? 46.069 22.236 -53.954 1.00 60.00 170 VAL A O 1
ATOM 1324 N N . THR A 1 171 ? 45.310 23.245 -52.115 1.00 56.34 171 THR A N 1
ATOM 1325 C CA . THR A 1 171 ? 44.582 24.313 -52.831 1.00 56.34 171 THR A CA 1
ATOM 1326 C C . THR A 1 171 ? 45.460 25.541 -53.152 1.00 56.34 171 THR A C 1
ATOM 1328 O O . THR A 1 171 ? 44.969 26.526 -53.703 1.00 56.34 171 THR A O 1
ATOM 1331 N N . GLN A 1 172 ? 46.740 25.530 -52.758 1.00 49.78 172 GLN A N 1
ATOM 1332 C CA . GLN A 1 172 ? 47.707 26.624 -52.965 1.00 49.78 172 GLN A CA 1
ATOM 1333 C C . GLN A 1 172 ? 48.767 26.310 -54.046 1.00 49.78 172 GLN A C 1
ATOM 1335 O O . GLN A 1 172 ? 49.595 27.179 -54.325 1.00 49.78 172 GLN A O 1
ATOM 1340 N N . GLU A 1 173 ? 48.740 25.113 -54.646 1.00 44.59 173 GLU A N 1
ATOM 1341 C CA . GLU A 1 173 ? 49.451 24.756 -55.893 1.00 44.59 173 GLU A CA 1
ATOM 1342 C C . GLU A 1 173 ? 48.513 24.851 -57.106 1.00 44.59 173 GLU A C 1
ATOM 1344 O O . GLU A 1 173 ? 49.004 25.237 -58.193 1.00 44.59 173 GLU A O 1
#

Radius of gyration: 34.0 Å; chains: 1; bounding box: 73×43×1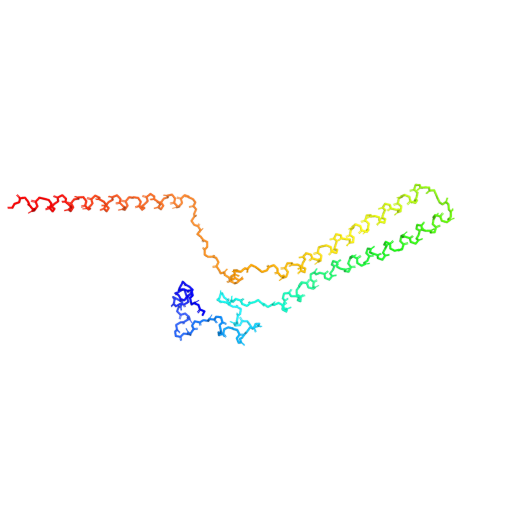00 Å

pLDDT: mean 86.73, std 11.19, range [44.59, 97.75]

Sequence (173 aa):
MRRIPALVADWQTDEANAGKPFPSYARLLARRSTAEANSRYSWTVDFSARRAKAREEMQPLLDQAAKLRAEVVDLKEQLKGLKKEKAAKKVCEALDAQIREKDKSARDLESQAAAIDAALFDLKAVNPHAVTTVDQRTPAEIITNIETQGRVVAQALDRLRALLAADVLVTQE